Protein AF-A0A366LVE0-F1 (afdb_monomer_lite)

Organism: NCBI:txid2248750

Secondary structure (DSSP, 8-state):
-----HHHHHHHHHHHHHHHHHHHHS---S---HHHHHHHHHHHHHHHHHHHHHHHHHHHHHHHHT--

Radius of gyration: 15.97 Å; chains: 1; bounding box: 32×28×46 Å

pLDDT: mean 82.93, std 12.79, range [41.84, 95.06]

Foldseek 3Di:
DPPCDLVNVLVVLVVVLVVLVVVLVPDDPDDDDPVNVVVNVVVVVVSVVVNVVSVVVSVVSCVVVVND

Structure (mmCIF, N/CA/C/O backbone):
data_AF-A0A366LVE0-F1
#
_entry.id   AF-A0A366LVE0-F1
#
loop_
_atom_site.group_PDB
_atom_site.id
_atom_site.type_symbol
_atom_site.label_atom_id
_atom_site.label_alt_id
_atom_site.label_comp_id
_atom_site.label_asym_id
_atom_site.label_entity_id
_atom_site.label_seq_id
_atom_site.pdbx_PDB_ins_code
_atom_site.Cartn_x
_atom_site.Cartn_y
_atom_site.Cartn_z
_atom_site.occupancy
_atom_site.B_iso_or_equiv
_atom_site.auth_seq_id
_atom_site.auth_comp_id
_atom_site.auth_asym_id
_atom_site.auth_atom_id
_atom_site.pdbx_PDB_model_num
ATOM 1 N N . MET A 1 1 ? -15.326 17.600 8.563 1.00 41.84 1 MET A N 1
ATOM 2 C CA . MET A 1 1 ? -14.237 16.617 8.421 1.00 41.84 1 MET A CA 1
ATOM 3 C C . MET A 1 1 ? -14.876 15.265 8.620 1.00 41.84 1 MET A C 1
ATOM 5 O O . MET A 1 1 ? -15.368 15.026 9.715 1.00 41.84 1 MET A O 1
ATOM 9 N N . SER A 1 2 ? -15.009 14.466 7.562 1.00 49.59 2 SER A N 1
ATOM 10 C CA . SER A 1 2 ? -15.489 13.094 7.709 1.00 49.59 2 SER A CA 1
ATOM 11 C C . SER A 1 2 ? -14.479 12.370 8.586 1.00 49.59 2 SER A C 1
ATOM 13 O O . SER A 1 2 ? -13.320 12.251 8.212 1.00 49.59 2 SER A O 1
ATOM 15 N N . THR A 1 3 ? -14.878 11.982 9.791 1.00 58.66 3 THR A N 1
ATOM 16 C CA . THR A 1 3 ? -14.160 10.972 10.566 1.00 58.66 3 THR A CA 1
ATOM 17 C C . THR A 1 3 ? -14.316 9.678 9.787 1.00 58.66 3 THR A C 1
ATOM 19 O O . THR A 1 3 ? -15.305 8.970 9.968 1.00 58.66 3 THR A O 1
ATOM 22 N N . GLU A 1 4 ? -13.430 9.457 8.818 1.00 70.38 4 GLU A N 1
ATOM 23 C CA . GLU A 1 4 ? -13.353 8.202 8.082 1.00 70.38 4 GLU A CA 1
ATOM 24 C C . GLU A 1 4 ? -13.226 7.083 9.115 1.00 70.38 4 GLU A C 1
ATOM 26 O O . GLU A 1 4 ? -12.359 7.121 9.991 1.00 70.38 4 GLU A O 1
ATOM 31 N N . ASP A 1 5 ? -14.182 6.155 9.086 1.00 88.00 5 ASP A N 1
ATOM 32 C CA . ASP A 1 5 ? -14.210 5.028 10.006 1.00 88.00 5 ASP A CA 1
ATOM 33 C C . ASP A 1 5 ? -12.903 4.235 9.819 1.00 88.00 5 ASP A C 1
ATOM 35 O O . ASP A 1 5 ? -12.614 3.813 8.695 1.00 88.00 5 ASP A O 1
ATOM 39 N N . PRO A 1 6 ? -12.083 4.037 10.868 1.00 86.06 6 PRO A N 1
ATOM 40 C CA . PRO A 1 6 ? -10.769 3.424 10.700 1.00 86.06 6 PRO A CA 1
ATOM 41 C C . PRO A 1 6 ? -10.845 2.007 10.122 1.00 86.06 6 PRO A C 1
ATOM 43 O O . PRO A 1 6 ? -9.917 1.584 9.439 1.00 86.06 6 PRO A O 1
ATOM 46 N N . ARG A 1 7 ? -11.957 1.281 10.322 1.00 89.62 7 ARG A N 1
ATOM 47 C CA . ARG A 1 7 ? -12.161 -0.032 9.693 1.00 89.62 7 ARG A CA 1
ATOM 48 C C . ARG A 1 7 ? -12.523 0.090 8.221 1.00 89.62 7 ARG A C 1
ATOM 50 O O . ARG A 1 7 ? -12.075 -0.734 7.429 1.00 89.62 7 ARG A O 1
ATOM 57 N N . ALA A 1 8 ? -13.315 1.094 7.844 1.00 91.44 8 ALA A N 1
ATOM 58 C CA . ALA A 1 8 ? -13.563 1.390 6.434 1.00 91.44 8 ALA A CA 1
ATOM 59 C C . ALA A 1 8 ? -12.247 1.716 5.715 1.00 91.44 8 ALA A C 1
ATOM 61 O O . ALA A 1 8 ? -11.961 1.124 4.678 1.00 91.44 8 ALA A O 1
ATOM 62 N N . ARG A 1 9 ? -11.398 2.550 6.329 1.00 89.69 9 ARG A N 1
ATOM 63 C CA . ARG A 1 9 ? -10.082 2.883 5.779 1.00 89.69 9 ARG A CA 1
ATOM 64 C C . ARG A 1 9 ? -9.150 1.673 5.694 1.00 89.69 9 ARG A C 1
ATOM 66 O O . ARG A 1 9 ? -8.455 1.512 4.697 1.00 89.69 9 ARG A O 1
ATOM 73 N N . LEU A 1 10 ? -9.153 0.807 6.710 1.00 91.50 10 LEU A N 1
ATOM 74 C CA . LEU A 1 10 ? -8.376 -0.433 6.695 1.00 91.50 10 LEU A CA 1
ATOM 75 C C . LEU A 1 10 ? -8.803 -1.353 5.542 1.00 91.50 10 LEU A C 1
ATOM 77 O O . LEU A 1 10 ? -7.948 -1.870 4.830 1.00 91.50 10 LEU A O 1
ATOM 81 N N . ARG A 1 11 ? -10.117 -1.502 5.323 1.00 92.56 11 ARG A N 1
ATOM 82 C CA . ARG A 1 11 ? -10.659 -2.294 4.212 1.00 92.56 11 ARG A CA 1
ATOM 83 C C . ARG A 1 11 ? -10.256 -1.724 2.853 1.00 92.56 11 ARG A C 1
ATOM 85 O O . ARG A 1 11 ? -9.868 -2.492 1.986 1.00 92.56 11 ARG A O 1
ATOM 92 N N . GLU A 1 12 ? -10.317 -0.406 2.675 1.00 93.94 12 GLU A N 1
ATOM 93 C CA . GLU A 1 12 ? -9.858 0.234 1.433 1.00 93.94 12 GLU A CA 1
ATOM 94 C C . GLU A 1 12 ? -8.385 -0.070 1.148 1.00 93.94 12 GLU A C 1
ATOM 96 O O . GLU A 1 12 ? -8.043 -0.445 0.030 1.00 93.94 12 GLU A O 1
ATOM 101 N N . ILE A 1 13 ? -7.526 0.038 2.166 1.00 93.44 13 ILE A N 1
ATOM 102 C CA . ILE A 1 13 ? -6.098 -0.265 2.030 1.00 93.44 13 ILE A CA 1
ATOM 103 C C . ILE A 1 13 ? -5.880 -1.743 1.682 1.00 93.44 13 ILE A C 1
ATOM 105 O O . ILE A 1 13 ? -5.052 -2.047 0.826 1.00 93.44 13 ILE A O 1
ATOM 109 N N . ASP A 1 14 ? -6.62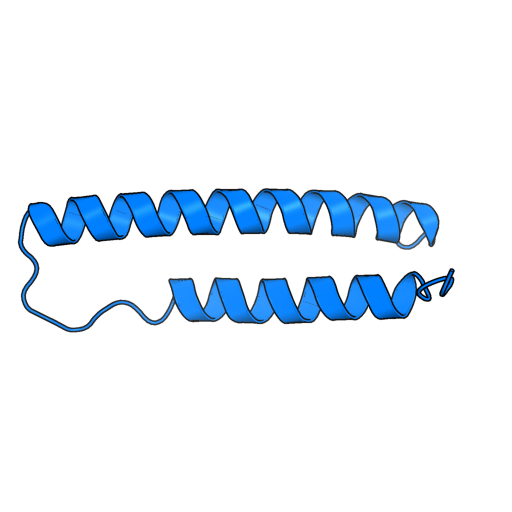6 -2.663 2.299 1.00 93.81 14 ASP A N 1
ATOM 110 C CA . ASP A 1 14 ? -6.559 -4.092 1.970 1.00 93.81 14 ASP A CA 1
ATOM 111 C C . ASP A 1 14 ? -6.994 -4.370 0.516 1.00 93.81 14 ASP A C 1
ATOM 113 O O . ASP A 1 14 ? -6.325 -5.129 -0.191 1.00 93.81 14 ASP A O 1
ATOM 117 N N . ASP A 1 15 ? -8.062 -3.721 0.042 1.00 94.75 15 ASP A N 1
ATOM 118 C CA . ASP A 1 15 ? -8.555 -3.839 -1.337 1.00 94.75 15 ASP A CA 1
ATOM 119 C C . ASP A 1 15 ? -7.579 -3.227 -2.362 1.00 94.75 15 ASP A C 1
ATOM 121 O O . ASP A 1 15 ? -7.433 -3.738 -3.478 1.00 94.75 15 ASP A O 1
ATOM 125 N N . ASP A 1 16 ? -6.914 -2.124 -2.013 1.00 93.19 16 ASP A N 1
ATOM 126 C CA . ASP A 1 16 ? -5.868 -1.499 -2.830 1.00 93.19 16 ASP A CA 1
ATOM 127 C C . ASP A 1 16 ? -4.622 -2.396 -2.908 1.00 93.19 16 ASP A C 1
ATOM 129 O O . ASP A 1 16 ? -4.117 -2.661 -4.001 1.00 93.19 16 ASP A O 1
ATOM 133 N N . LEU A 1 17 ? -4.167 -2.938 -1.773 1.00 92.38 17 LEU A N 1
ATOM 134 C CA . LEU A 1 17 ? -3.034 -3.867 -1.711 1.00 92.38 17 LEU A CA 1
ATOM 135 C C . LEU A 1 17 ? -3.292 -5.145 -2.514 1.00 92.38 17 LEU A C 1
ATOM 137 O O . LEU A 1 17 ? -2.391 -5.633 -3.199 1.00 92.38 17 LEU A O 1
ATOM 141 N N . ALA A 1 18 ? -4.508 -5.692 -2.444 1.00 92.19 18 ALA A N 1
ATOM 142 C CA . ALA A 1 18 ? -4.888 -6.869 -3.217 1.00 92.19 18 ALA A CA 1
ATOM 143 C C . ALA A 1 18 ? -4.790 -6.604 -4.728 1.00 92.19 18 ALA A C 1
ATOM 145 O O . ALA A 1 18 ? -4.192 -7.404 -5.446 1.00 92.19 18 ALA A O 1
ATOM 146 N N . ARG A 1 19 ? -5.307 -5.458 -5.192 1.00 90.38 19 ARG A N 1
ATOM 147 C CA . ARG A 1 19 ? -5.239 -5.049 -6.604 1.00 90.38 19 ARG A CA 1
ATOM 148 C C . ARG A 1 19 ? -3.808 -4.816 -7.078 1.00 90.38 19 ARG A C 1
ATOM 150 O O . ARG A 1 19 ? -3.411 -5.386 -8.085 1.00 90.38 19 ARG A O 1
ATOM 157 N N . MET A 1 20 ? -3.003 -4.061 -6.328 1.00 87.56 20 MET A N 1
ATOM 158 C CA . MET A 1 20 ? -1.614 -3.773 -6.721 1.00 87.56 20 MET A CA 1
ATOM 159 C C . MET A 1 20 ? -0.752 -5.037 -6.817 1.00 87.56 20 MET A C 1
ATOM 161 O O . MET A 1 20 ? 0.125 -5.140 -7.677 1.00 87.56 20 MET A O 1
ATOM 165 N N . ARG A 1 21 ? -0.993 -6.018 -5.939 1.00 85.88 21 ARG A N 1
ATOM 166 C CA . ARG A 1 21 ? -0.296 -7.310 -5.979 1.00 85.88 21 ARG A CA 1
ATOM 167 C C . ARG A 1 21 ? -0.725 -8.166 -7.171 1.00 85.88 21 ARG A C 1
ATOM 169 O O . ARG A 1 21 ? 0.126 -8.852 -7.734 1.00 85.88 21 ARG A O 1
ATOM 176 N N . ASP A 1 22 ? -1.996 -8.114 -7.561 1.00 87.12 22 ASP A N 1
ATOM 177 C CA . ASP A 1 22 ? -2.501 -8.788 -8.764 1.00 87.12 22 ASP A CA 1
ATOM 178 C C . ASP A 1 22 ? -1.897 -8.171 -10.039 1.00 87.12 22 ASP A C 1
ATOM 180 O O . ASP A 1 22 ? -1.346 -8.886 -10.881 1.00 87.12 22 ASP A O 1
ATOM 184 N N . ASP A 1 23 ? -1.852 -6.836 -10.107 1.00 82.75 23 ASP A N 1
ATOM 185 C CA . ASP A 1 23 ? -1.248 -6.086 -11.216 1.00 82.75 23 ASP A CA 1
ATOM 186 C C . ASP A 1 23 ? 0.247 -6.417 -11.401 1.00 82.75 23 ASP A C 1
ATOM 188 O O . ASP A 1 23 ? 0.730 -6.549 -12.527 1.00 82.75 23 ASP A O 1
ATOM 192 N N . LEU A 1 24 ? 0.995 -6.624 -10.308 1.00 75.00 24 LEU A N 1
ATOM 193 C CA . LEU A 1 24 ? 2.397 -7.068 -10.366 1.00 75.00 24 LEU A CA 1
ATOM 194 C C . LEU A 1 24 ? 2.561 -8.508 -10.887 1.00 75.00 24 LEU A C 1
ATOM 196 O O . LEU A 1 24 ? 3.614 -8.846 -11.446 1.00 75.00 24 LEU A O 1
ATOM 200 N N . GLY A 1 25 ? 1.553 -9.360 -10.683 1.00 69.56 25 GLY A N 1
ATOM 201 C CA . GLY A 1 25 ? 1.547 -10.766 -11.086 1.00 69.56 25 GLY A CA 1
ATOM 202 C C . GLY A 1 25 ? 1.212 -10.986 -12.563 1.00 69.56 25 GLY A C 1
ATOM 203 O O . GLY A 1 25 ? 1.745 -11.915 -13.173 1.00 69.56 25 GLY A O 1
ATOM 204 N N . SER A 1 26 ? 0.395 -10.116 -13.162 1.00 63.97 26 SER A N 1
ATOM 205 C CA . SER A 1 26 ? -0.119 -10.245 -14.537 1.00 63.97 26 SER A CA 1
ATOM 206 C C . SER A 1 26 ? 0.886 -9.829 -15.632 1.00 63.97 26 SER A C 1
ATOM 208 O O . SER A 1 26 ? 0.530 -9.128 -16.575 1.00 63.97 26 SER A O 1
ATOM 210 N N . GLY A 1 27 ? 2.152 -10.243 -15.513 1.00 59.66 27 GLY A N 1
ATOM 211 C CA . GLY A 1 27 ? 3.278 -9.801 -16.349 1.00 59.66 27 GLY A CA 1
ATOM 212 C C . GLY A 1 27 ? 2.990 -9.628 -17.851 1.00 59.66 27 GLY A C 1
ATOM 213 O O . GLY A 1 27 ? 2.277 -10.409 -18.469 1.00 59.66 27 GLY A O 1
ATOM 214 N N . VAL A 1 28 ? 3.599 -8.592 -18.436 1.00 56.81 28 VAL A N 1
ATOM 215 C CA . VAL A 1 28 ? 3.434 -8.193 -19.842 1.00 56.81 28 VAL A CA 1
ATOM 216 C C . VAL A 1 28 ? 3.889 -9.316 -20.787 1.00 56.81 28 VAL A C 1
ATOM 218 O O . VAL A 1 28 ? 5.078 -9.650 -20.825 1.00 56.81 28 VAL A O 1
ATOM 221 N N . ASP A 1 29 ? 2.950 -9.890 -21.542 1.00 55.62 29 ASP A N 1
ATOM 222 C CA . ASP A 1 29 ? 3.225 -10.865 -22.603 1.00 55.62 29 ASP A CA 1
ATOM 223 C C . ASP A 1 29 ? 3.655 -10.127 -23.884 1.00 55.62 29 ASP A C 1
ATOM 225 O O . ASP A 1 29 ? 2.862 -9.441 -24.529 1.00 55.62 29 ASP A O 1
ATOM 229 N N . GLY A 1 30 ? 4.932 -10.251 -24.255 1.00 62.28 30 GLY A N 1
ATOM 230 C CA . GLY A 1 30 ? 5.499 -9.641 -25.459 1.00 62.28 30 GLY A CA 1
ATOM 231 C C . GLY A 1 30 ? 7.011 -9.874 -25.592 1.00 62.28 30 GLY A C 1
ATOM 232 O O . GLY A 1 30 ? 7.658 -10.274 -24.620 1.00 62.28 30 GLY A O 1
ATOM 233 N N . PRO A 1 31 ? 7.598 -9.671 -26.788 1.00 59.47 31 PRO A N 1
ATOM 234 C CA . PRO A 1 31 ? 9.047 -9.708 -26.958 1.00 59.47 31 PRO A CA 1
ATOM 235 C C . PRO A 1 31 ? 9.673 -8.553 -26.168 1.00 59.47 31 PRO A C 1
ATOM 237 O O . PRO A 1 31 ? 9.347 -7.401 -26.424 1.00 59.47 31 PRO A O 1
ATOM 240 N N . LYS A 1 32 ? 10.537 -8.881 -25.204 1.00 70.31 32 LYS A N 1
ATOM 241 C CA . LYS A 1 32 ? 11.189 -7.915 -24.310 1.00 70.31 32 LYS A CA 1
ATOM 242 C C . LYS A 1 32 ? 12.533 -7.476 -24.874 1.00 70.31 32 LYS A C 1
ATOM 244 O O . LYS A 1 32 ? 13.334 -8.333 -25.260 1.00 70.31 32 LYS A O 1
ATOM 249 N N . ASP A 1 33 ? 12.792 -6.173 -24.881 1.00 75.62 33 ASP A N 1
ATOM 250 C CA . ASP A 1 33 ? 14.137 -5.622 -25.037 1.00 75.62 33 ASP A CA 1
ATOM 251 C C . ASP A 1 33 ? 14.695 -5.044 -23.716 1.00 75.62 33 ASP A C 1
ATOM 253 O O . ASP A 1 33 ? 14.026 -5.009 -22.683 1.00 75.62 33 ASP A O 1
ATOM 257 N N . ALA A 1 34 ? 15.963 -4.621 -23.718 1.00 74.06 34 ALA A N 1
ATOM 258 C CA . ALA A 1 34 ? 16.617 -4.109 -22.510 1.00 74.06 34 ALA A CA 1
ATOM 259 C C . ALA A 1 34 ? 16.007 -2.788 -21.989 1.00 74.06 34 ALA A C 1
ATOM 261 O O . ALA A 1 34 ? 16.163 -2.471 -20.809 1.00 74.06 34 ALA A O 1
ATOM 262 N N . ALA A 1 35 ? 15.341 -2.007 -22.848 1.00 77.06 35 ALA A N 1
ATOM 263 C CA . ALA A 1 35 ? 14.629 -0.802 -22.436 1.00 77.06 35 ALA A CA 1
ATOM 264 C C . ALA A 1 35 ? 13.286 -1.165 -21.784 1.00 77.06 35 ALA A C 1
ATOM 266 O O . ALA A 1 35 ? 12.943 -0.581 -20.753 1.00 77.06 35 ALA A O 1
ATOM 267 N N . ASP A 1 36 ? 12.588 -2.173 -22.314 1.00 76.31 36 ASP A N 1
ATOM 268 C CA . ASP A 1 36 ? 11.385 -2.744 -21.702 1.00 76.31 36 ASP A CA 1
ATOM 269 C C . ASP A 1 36 ? 11.686 -3.326 -20.314 1.00 76.31 36 ASP A C 1
ATOM 271 O O . ASP A 1 36 ? 10.925 -3.104 -19.373 1.00 76.31 36 ASP A O 1
ATOM 275 N N . ASP A 1 37 ? 12.821 -4.012 -20.150 1.00 77.94 37 ASP A N 1
ATOM 276 C CA . ASP A 1 37 ? 13.242 -4.570 -18.860 1.00 77.94 37 ASP A CA 1
ATOM 277 C C . ASP A 1 37 ? 13.544 -3.476 -17.823 1.00 77.94 37 ASP A C 1
ATOM 279 O O . ASP A 1 37 ? 13.135 -3.588 -16.665 1.00 77.94 37 ASP A O 1
ATOM 283 N N . ALA A 1 38 ? 14.217 -2.392 -18.225 1.00 81.31 38 ALA A N 1
ATOM 284 C CA . ALA A 1 38 ? 14.499 -1.264 -17.337 1.00 81.31 38 ALA A CA 1
ATOM 285 C C . ALA A 1 38 ? 13.217 -0.516 -16.932 1.00 81.31 38 ALA A C 1
ATOM 287 O O . ALA A 1 38 ? 13.035 -0.183 -15.759 1.00 81.31 38 ALA A O 1
ATOM 288 N N . ALA A 1 39 ? 12.302 -0.291 -17.878 1.00 80.88 39 ALA A N 1
ATOM 289 C CA . ALA A 1 39 ? 11.009 0.330 -17.604 1.00 80.88 39 ALA A CA 1
ATOM 290 C C . ALA A 1 39 ? 10.118 -0.564 -16.726 1.00 80.88 39 ALA A C 1
ATOM 292 O O . ALA A 1 39 ? 9.429 -0.070 -15.833 1.00 80.88 39 ALA A O 1
ATOM 293 N N . ALA A 1 40 ? 10.134 -1.881 -16.942 1.00 81.62 40 ALA A N 1
ATOM 294 C CA . ALA A 1 40 ? 9.420 -2.838 -16.104 1.00 81.62 40 ALA A CA 1
ATOM 295 C C . ALA A 1 40 ? 10.003 -2.901 -14.686 1.00 81.62 40 ALA A C 1
ATOM 297 O O . ALA A 1 40 ? 9.245 -3.009 -13.723 1.00 81.62 40 ALA A O 1
ATOM 298 N N . LEU A 1 41 ? 11.329 -2.813 -14.542 1.00 84.19 41 LEU A N 1
ATOM 299 C CA . LEU A 1 41 ? 11.984 -2.753 -13.238 1.00 84.19 41 LEU A CA 1
ATOM 300 C C . LEU A 1 41 ? 11.605 -1.474 -12.482 1.00 84.19 41 LEU A C 1
ATOM 302 O O . LEU A 1 41 ? 11.154 -1.578 -11.347 1.00 84.19 41 LEU A O 1
ATOM 306 N N . SER A 1 42 ? 11.693 -0.304 -13.124 1.00 86.19 42 SER A N 1
ATOM 307 C CA . SER A 1 42 ? 11.302 0.981 -12.516 1.00 86.19 42 SER A CA 1
ATOM 308 C C . SER A 1 42 ? 9.845 0.962 -12.051 1.00 86.19 42 SER A C 1
ATOM 310 O O . SER A 1 42 ? 9.548 1.303 -10.910 1.00 86.19 42 SER A O 1
ATOM 312 N N . GLN A 1 43 ? 8.930 0.478 -12.899 1.00 85.00 43 GLN A N 1
ATOM 313 C CA . GLN A 1 43 ? 7.513 0.357 -12.542 1.00 85.00 43 GLN A CA 1
ATOM 314 C C . GLN A 1 43 ? 7.291 -0.594 -11.360 1.00 85.00 43 GLN A C 1
ATOM 316 O O . GLN A 1 43 ? 6.462 -0.318 -10.497 1.00 85.00 43 GLN A O 1
ATOM 321 N N . ARG A 1 44 ? 8.043 -1.701 -11.283 1.00 86.56 44 ARG A N 1
ATOM 322 C CA . ARG A 1 44 ? 7.987 -2.623 -10.138 1.00 86.56 44 ARG A CA 1
ATOM 323 C C . ARG A 1 44 ? 8.505 -1.980 -8.858 1.00 86.56 44 ARG A C 1
ATOM 325 O O . ARG A 1 44 ? 7.908 -2.192 -7.809 1.00 86.56 44 ARG A O 1
ATOM 332 N N . GLU A 1 45 ? 9.593 -1.221 -8.926 1.00 89.56 45 GLU A N 1
ATOM 333 C CA . GLU A 1 45 ? 10.149 -0.508 -7.771 1.00 89.56 45 GLU A CA 1
ATOM 334 C C . GLU A 1 45 ? 9.172 0.551 -7.245 1.00 89.56 45 GLU A C 1
ATOM 336 O O . GLU A 1 45 ? 8.920 0.605 -6.042 1.00 89.56 45 GLU A O 1
ATOM 341 N N . GLU A 1 46 ? 8.549 1.323 -8.138 1.00 88.94 46 GLU A N 1
ATOM 342 C CA . GLU A 1 46 ? 7.508 2.295 -7.787 1.00 88.94 46 GLU A CA 1
ATOM 343 C C . GLU A 1 46 ? 6.286 1.622 -7.144 1.00 88.94 46 GLU A C 1
ATOM 345 O O . GLU A 1 46 ? 5.818 2.061 -6.090 1.00 88.94 46 GLU A O 1
ATOM 350 N N . HIS A 1 47 ? 5.799 0.519 -7.726 1.00 88.44 47 HIS A N 1
ATOM 351 C CA . HIS A 1 47 ? 4.700 -0.261 -7.148 1.00 88.44 47 HIS A CA 1
ATOM 352 C C . HIS A 1 47 ? 5.056 -0.837 -5.775 1.00 88.44 47 HIS A C 1
ATOM 354 O O . HIS A 1 47 ? 4.245 -0.767 -4.854 1.00 88.44 47 HIS A O 1
ATOM 360 N N . ASN A 1 48 ? 6.266 -1.371 -5.604 1.00 89.06 48 ASN A N 1
ATOM 361 C CA . ASN A 1 48 ? 6.710 -1.902 -4.318 1.00 89.06 48 ASN A CA 1
ATOM 362 C C . ASN A 1 48 ? 6.785 -0.800 -3.251 1.00 89.06 48 ASN A C 1
ATOM 364 O O . ASN A 1 48 ? 6.320 -1.011 -2.135 1.00 89.06 48 ASN A O 1
ATOM 368 N N . ALA A 1 49 ? 7.282 0.393 -3.594 1.00 92.56 49 ALA A N 1
ATOM 369 C CA . ALA A 1 49 ? 7.318 1.527 -2.671 1.00 92.56 49 ALA A CA 1
ATOM 370 C C . ALA A 1 49 ? 5.907 1.975 -2.234 1.00 92.56 49 ALA A C 1
ATOM 372 O O . ALA A 1 49 ? 5.687 2.316 -1.069 1.00 92.56 49 ALA A O 1
ATOM 373 N N . LEU A 1 50 ? 4.934 1.946 -3.152 1.00 92.06 50 LEU A N 1
ATOM 374 C CA . LEU A 1 50 ? 3.522 2.208 -2.851 1.00 92.06 50 LEU A CA 1
ATOM 375 C C . LEU A 1 50 ? 2.922 1.143 -1.923 1.00 92.06 50 LEU A C 1
ATOM 377 O O . LEU A 1 50 ? 2.239 1.492 -0.957 1.00 92.06 50 LEU A O 1
ATOM 381 N N . ILE A 1 51 ? 3.209 -0.136 -2.179 1.00 92.88 51 ILE A N 1
ATOM 382 C CA . 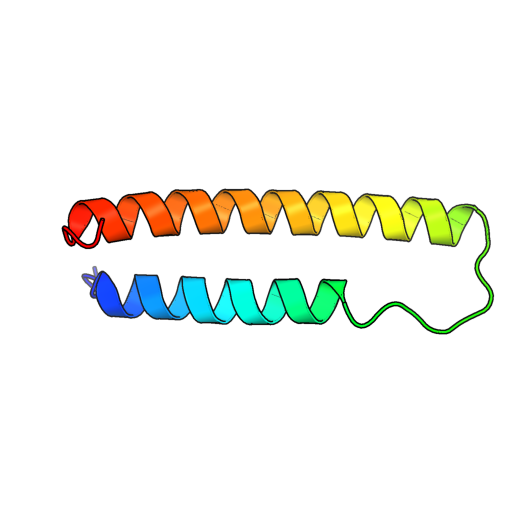ILE A 1 51 ? 2.781 -1.255 -1.330 1.00 92.88 51 ILE A CA 1
ATOM 383 C C . ILE A 1 51 ? 3.344 -1.098 0.086 1.00 92.88 51 ILE A C 1
ATOM 385 O O . ILE A 1 51 ? 2.577 -1.161 1.043 1.00 92.88 51 ILE A O 1
ATOM 389 N N . GLU A 1 52 ? 4.640 -0.818 0.236 1.00 94.06 52 GLU A N 1
ATOM 390 C CA . GLU A 1 52 ? 5.269 -0.616 1.549 1.00 94.06 52 GLU A CA 1
ATOM 391 C C . GLU A 1 52 ? 4.624 0.544 2.329 1.00 94.06 52 GLU A C 1
ATOM 393 O O . GLU A 1 52 ? 4.372 0.438 3.535 1.00 94.06 52 GLU A O 1
ATOM 398 N N . ALA A 1 53 ? 4.305 1.650 1.649 1.00 94.56 53 ALA A N 1
ATOM 399 C CA . ALA A 1 53 ? 3.628 2.787 2.267 1.00 94.56 53 ALA A CA 1
ATOM 400 C C . ALA A 1 53 ? 2.217 2.421 2.765 1.00 94.56 53 ALA A C 1
ATOM 402 O O . ALA A 1 53 ? 1.839 2.786 3.883 1.00 94.56 53 ALA A O 1
ATOM 403 N N . LEU A 1 54 ? 1.455 1.672 1.964 1.00 93.12 54 LEU A N 1
ATOM 404 C CA . LEU A 1 54 ? 0.120 1.192 2.325 1.00 93.12 54 LEU A CA 1
ATOM 405 C C . LEU A 1 54 ? 0.161 0.160 3.457 1.00 93.12 54 LEU A C 1
ATOM 407 O O . LEU A 1 54 ? -0.655 0.234 4.373 1.00 93.12 54 LEU A O 1
ATOM 411 N N . GLU A 1 55 ? 1.126 -0.758 3.455 1.00 94.25 55 GLU A N 1
ATOM 412 C CA . GLU A 1 55 ? 1.322 -1.733 4.533 1.00 94.25 55 GLU A CA 1
ATOM 413 C C . GLU A 1 55 ? 1.672 -1.059 5.865 1.00 94.25 55 GLU A C 1
ATOM 415 O O . GLU A 1 55 ? 1.162 -1.454 6.917 1.00 94.25 55 GLU A O 1
ATOM 420 N N . SER A 1 56 ? 2.494 -0.008 5.830 1.00 95.06 56 SER A N 1
ATOM 421 C CA . SER A 1 56 ? 2.822 0.795 7.012 1.00 95.06 56 SER A CA 1
ATOM 422 C C . SER A 1 56 ? 1.583 1.489 7.58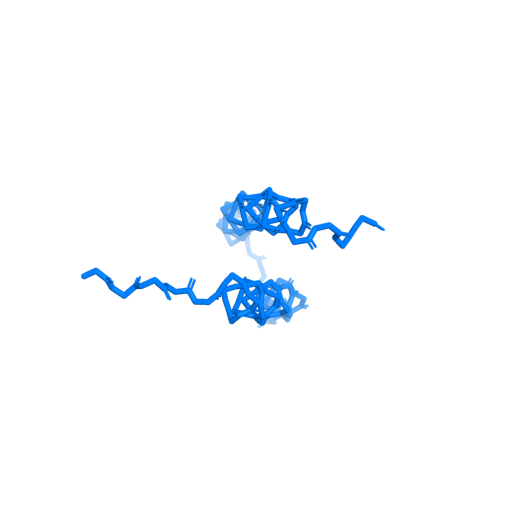9 1.00 95.06 56 SER A C 1
ATOM 424 O O . SER A 1 56 ? 1.332 1.430 8.798 1.00 95.06 56 SER A O 1
ATOM 426 N N . GLU A 1 57 ? 0.752 2.085 6.731 1.00 93.56 57 GLU A N 1
ATOM 427 C CA . GLU A 1 57 ? -0.492 2.727 7.163 1.00 93.56 57 GLU A CA 1
ATOM 428 C C . GLU A 1 57 ? -1.520 1.699 7.664 1.00 93.56 57 GLU A C 1
ATOM 430 O O . GLU A 1 57 ? -2.138 1.901 8.711 1.00 93.56 57 GLU A O 1
ATOM 435 N N . ARG A 1 58 ? -1.631 0.541 7.002 1.00 93.81 58 ARG A N 1
ATOM 436 C CA . ARG A 1 58 ? -2.431 -0.600 7.465 1.00 93.81 58 ARG A CA 1
ATOM 437 C C . ARG A 1 58 ? -2.021 -1.021 8.874 1.00 93.81 58 ARG A C 1
ATOM 439 O O . ARG A 1 58 ? -2.873 -1.153 9.750 1.00 93.81 58 ARG A O 1
ATOM 446 N N . ALA A 1 59 ? -0.721 -1.206 9.111 1.00 93.62 59 ALA A N 1
ATOM 447 C CA .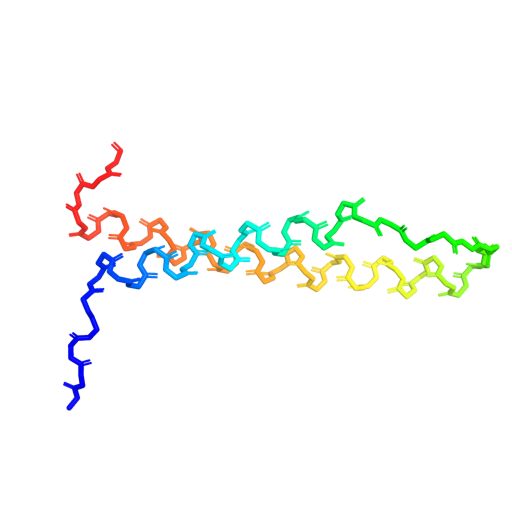 ALA A 1 59 ? -0.190 -1.606 10.411 1.00 93.62 59 ALA A CA 1
ATOM 448 C C . ALA A 1 59 ? -0.471 -0.552 11.491 1.00 93.62 59 ALA A C 1
ATOM 450 O O . ALA A 1 59 ? -0.808 -0.887 12.630 1.00 93.62 59 ALA A O 1
ATOM 451 N N . ARG A 1 60 ? -0.379 0.735 11.138 1.00 92.88 60 ARG A N 1
ATOM 452 C CA . ARG A 1 60 ? -0.735 1.837 12.033 1.00 92.88 60 ARG A CA 1
ATOM 453 C C . ARG A 1 60 ? -2.214 1.795 12.420 1.00 92.88 60 ARG A C 1
ATOM 455 O O . ARG A 1 60 ? -2.519 1.911 13.607 1.00 92.88 60 ARG A O 1
ATOM 462 N N . ILE A 1 61 ? -3.109 1.631 11.450 1.00 91.69 61 ILE A N 1
ATOM 463 C CA . ILE A 1 61 ? -4.560 1.599 11.676 1.00 91.69 61 ILE A CA 1
ATOM 464 C C . ILE A 1 61 ? -4.958 0.345 12.465 1.00 91.69 61 ILE A C 1
ATOM 466 O O . ILE A 1 61 ? -5.700 0.451 13.439 1.00 91.69 61 ILE A O 1
ATOM 470 N N . ALA A 1 62 ? -4.402 -0.823 12.130 1.00 91.25 62 ALA A N 1
ATOM 471 C CA . ALA A 1 62 ? -4.626 -2.062 12.875 1.00 91.25 62 ALA A CA 1
ATOM 472 C C . ALA A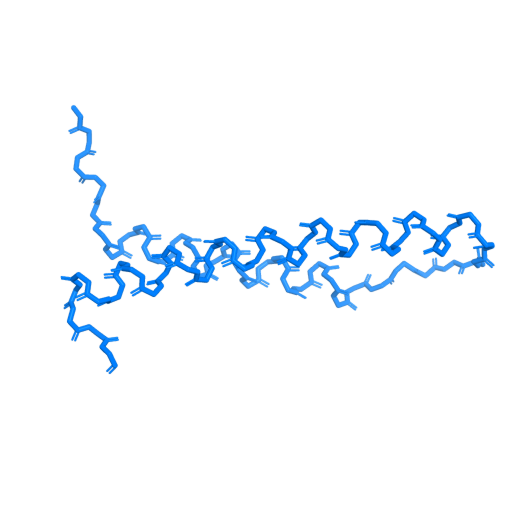 1 62 ? -4.214 -1.918 14.350 1.00 91.25 62 ALA A C 1
ATOM 474 O O . ALA A 1 62 ? -4.975 -2.274 15.250 1.00 91.25 62 ALA A O 1
ATOM 475 N N . ARG A 1 63 ? -3.064 -1.283 14.623 1.00 92.38 63 ARG A N 1
ATOM 476 C CA . ARG A 1 63 ? -2.635 -0.976 15.997 1.00 92.38 63 ARG A CA 1
ATOM 477 C C . ARG A 1 63 ? -3.578 0.000 16.707 1.00 92.38 63 ARG A C 1
ATOM 479 O O . ARG A 1 63 ? -3.818 -0.158 17.899 1.00 92.38 63 ARG A O 1
ATOM 486 N N . GLN A 1 64 ? -4.122 0.999 16.007 1.00 90.00 64 GLN A N 1
ATOM 487 C CA . GLN A 1 64 ? -5.128 1.911 16.576 1.00 90.00 64 GLN A CA 1
ATOM 488 C C . GLN A 1 64 ? -6.437 1.190 16.929 1.00 90.00 64 GLN A C 1
ATOM 490 O O . GLN A 1 64 ? -7.105 1.575 17.887 1.00 90.00 64 GLN A O 1
ATOM 495 N N . LEU A 1 65 ? -6.788 0.153 16.168 1.00 89.62 65 LEU A N 1
ATOM 496 C CA . LEU A 1 65 ? -7.968 -0.684 16.386 1.00 89.62 65 LEU A CA 1
ATOM 497 C C . LEU A 1 65 ? -7.745 -1.805 17.417 1.00 89.62 65 LEU A C 1
ATOM 499 O O . LEU A 1 65 ? -8.723 -2.352 17.924 1.00 89.62 65 LEU A O 1
ATOM 503 N N . GLY A 1 66 ? -6.488 -2.115 17.754 1.00 89.69 66 GLY A N 1
ATOM 504 C CA . GLY A 1 66 ? -6.119 -3.215 18.651 1.00 89.69 66 GLY A CA 1
ATOM 505 C C . GLY A 1 66 ? -6.166 -4.597 17.988 1.00 89.69 66 GLY A C 1
ATOM 506 O O . GLY A 1 66 ? -6.375 -5.591 18.677 1.00 89.69 66 GLY A O 1
ATOM 507 N N . GLU A 1 67 ? -6.013 -4.656 16.664 1.00 78.44 67 GLU A N 1
ATOM 508 C CA . GLU A 1 67 ? -6.111 -5.869 15.837 1.00 78.44 67 GLU A CA 1
ATOM 509 C C . GLU A 1 67 ? -4.708 -6.431 15.491 1.00 78.44 67 GLU A C 1
ATOM 511 O O . GLU A 1 67 ? -4.398 -6.634 14.317 1.00 78.44 67 GLU A O 1
ATOM 516 N N . GLU A 1 68 ? -3.845 -6.620 16.505 1.00 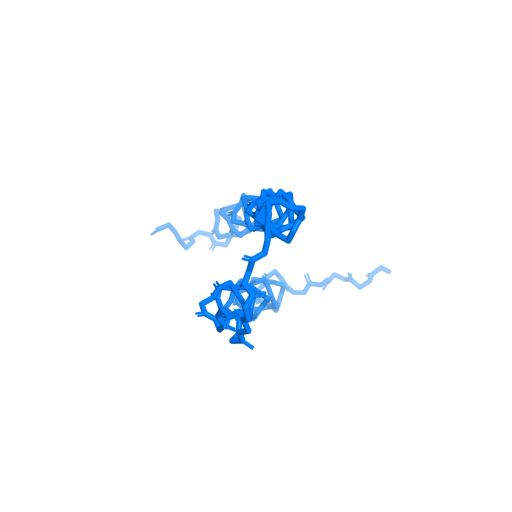61.72 68 GLU A N 1
ATOM 517 C CA . GLU A 1 68 ? -2.475 -7.176 16.362 1.00 61.72 68 GLU A CA 1
ATOM 518 C C . GLU A 1 68 ? -2.436 -8.690 16.091 1.00 61.72 68 GLU A C 1
ATOM 520 O O . GLU A 1 68 ? -3.175 -9.449 16.763 1.00 61.72 68 GLU A O 1
#

Sequence (68 aa):
MSTEDPRARLREIDDDLARMRDDLGSGVDGPKDAADDAAALSQREEHNALIEALESERARIARQLGEE